Protein AF-A0A1G3VF64-F1 (afdb_monomer_lite)

pLDDT: mean 89.57, std 11.22, range [49.62, 98.62]

Structure (mmCIF, N/CA/C/O backbone):
data_AF-A0A1G3VF64-F1
#
_entry.id   AF-A0A1G3VF64-F1
#
loop_
_atom_site.group_PDB
_atom_site.id
_atom_site.type_symbol
_atom_site.label_atom_id
_atom_site.label_alt_id
_atom_site.label_comp_id
_atom_site.label_asym_id
_atom_site.label_entity_id
_atom_site.label_seq_id
_atom_site.pdbx_PDB_ins_code
_atom_site.Cartn_x
_atom_site.Cartn_y
_atom_site.Cartn_z
_atom_site.occupancy
_atom_site.B_iso_or_equiv
_atom_site.auth_seq_id
_atom_site.auth_comp_id
_atom_site.auth_asym_id
_atom_site.auth_atom_id
_atom_site.pdbx_PDB_model_num
ATOM 1 N N . MET A 1 1 ? 4.214 20.747 4.372 1.00 62.22 1 MET A N 1
ATOM 2 C CA . MET A 1 1 ? 4.678 20.733 5.780 1.00 62.22 1 MET A CA 1
ATOM 3 C C . MET A 1 1 ? 4.293 19.370 6.300 1.00 62.22 1 MET A C 1
ATOM 5 O O . MET A 1 1 ? 3.102 19.077 6.342 1.00 62.22 1 MET A O 1
ATOM 9 N N . THR A 1 2 ? 5.282 18.532 6.587 1.00 78.19 2 THR A N 1
ATOM 10 C CA . THR A 1 2 ? 5.054 17.118 6.879 1.00 78.19 2 THR A CA 1
ATOM 11 C C . THR A 1 2 ? 4.301 16.982 8.198 1.00 78.19 2 THR A C 1
ATOM 13 O O . THR A 1 2 ? 4.750 17.487 9.224 1.00 78.19 2 THR A O 1
ATOM 16 N N . GLN A 1 3 ? 3.136 16.342 8.153 1.00 91.38 3 GLN A N 1
ATOM 17 C CA . GLN A 1 3 ? 2.267 16.112 9.302 1.00 91.38 3 GLN A CA 1
ATOM 18 C C . GLN A 1 3 ? 2.137 14.610 9.537 1.00 91.38 3 GLN A C 1
ATOM 20 O O . GLN A 1 3 ? 1.952 13.858 8.581 1.00 91.38 3 GLN A O 1
ATOM 25 N N . GLU A 1 4 ? 2.200 14.197 10.800 1.00 94.25 4 GLU A N 1
ATOM 26 C CA . GLU A 1 4 ? 1.951 12.827 11.246 1.00 94.25 4 GLU A CA 1
ATOM 27 C C . GLU A 1 4 ? 0.592 12.754 11.945 1.00 94.25 4 GLU A C 1
ATOM 29 O O . GLU A 1 4 ? 0.284 13.598 12.793 1.00 94.25 4 GLU A O 1
ATOM 34 N N . VAL A 1 5 ? -0.231 11.768 11.584 1.00 96.75 5 VAL A N 1
ATOM 35 C CA . VAL A 1 5 ? -1.543 11.527 12.200 1.00 96.75 5 VAL A CA 1
ATOM 36 C C . VAL A 1 5 ? -1.723 10.048 12.562 1.00 96.75 5 VAL A C 1
ATOM 38 O O . VAL A 1 5 ? -1.203 9.183 11.853 1.00 96.75 5 VAL A O 1
ATOM 41 N N . PRO A 1 6 ? -2.456 9.731 13.645 1.00 96.88 6 PRO A N 1
ATOM 42 C CA . PRO A 1 6 ? -2.715 8.355 14.056 1.00 96.88 6 PRO A CA 1
ATOM 43 C C . PRO A 1 6 ? -3.986 7.800 13.395 1.00 96.88 6 PRO A C 1
ATOM 45 O O . PRO A 1 6 ? -5.074 7.929 13.945 1.00 96.88 6 PRO A O 1
ATOM 48 N N . LEU A 1 7 ? -3.869 7.149 12.235 1.00 97.88 7 LEU A N 1
ATOM 49 C CA . LEU A 1 7 ? -5.005 6.491 11.581 1.00 97.88 7 LEU A CA 1
ATOM 50 C C . LEU A 1 7 ? -5.291 5.127 12.227 1.00 97.88 7 LEU A C 1
ATOM 52 O O . LEU A 1 7 ? -4.519 4.184 12.059 1.00 97.88 7 LEU A O 1
ATOM 56 N N . THR A 1 8 ? -6.417 4.992 12.921 1.00 97.56 8 THR A N 1
ATOM 57 C CA . THR A 1 8 ? -6.876 3.716 13.488 1.00 97.56 8 THR A CA 1
ATOM 58 C C . THR A 1 8 ? -7.695 2.929 12.471 1.00 97.56 8 THR A C 1
ATOM 60 O O . THR A 1 8 ? -8.706 3.414 11.969 1.00 97.56 8 THR A O 1
ATOM 63 N N . LEU A 1 9 ? -7.263 1.706 12.171 1.00 96.19 9 LEU A N 1
ATOM 64 C CA . LEU A 1 9 ? -7.955 0.757 11.307 1.00 96.19 9 LEU A CA 1
ATOM 65 C C . LEU A 1 9 ? -8.850 -0.148 12.156 1.00 96.19 9 LEU A C 1
ATOM 67 O O . LEU A 1 9 ? -8.368 -0.924 12.987 1.00 96.19 9 LEU A O 1
ATOM 71 N N . GLU A 1 10 ? -10.152 -0.065 11.921 1.00 95.06 10 GLU A N 1
ATOM 72 C CA . GLU A 1 10 ? -11.163 -0.941 12.500 1.00 95.06 10 GLU A CA 1
ATOM 73 C C . GLU A 1 10 ? -11.706 -1.866 11.414 1.00 95.06 10 GLU A C 1
ATOM 75 O O . GLU A 1 10 ? -12.202 -1.401 10.392 1.00 95.06 10 GLU A O 1
ATOM 80 N N . VAL A 1 11 ? -11.634 -3.175 11.644 1.00 93.56 11 VAL A N 1
ATOM 81 C CA . VAL A 1 11 ? -12.124 -4.197 10.715 1.00 93.56 11 VAL A CA 1
ATOM 82 C C . VAL A 1 11 ? -13.296 -4.919 11.366 1.00 93.56 11 VAL A C 1
ATOM 84 O O . VAL A 1 11 ? -13.147 -5.481 12.452 1.00 93.56 11 VAL A O 1
ATOM 87 N N . ASN A 1 12 ? -14.470 -4.888 10.731 1.00 93.06 12 ASN A N 1
ATOM 88 C CA . ASN A 1 12 ? -15.705 -5.506 11.232 1.00 93.06 12 ASN A CA 1
ATOM 89 C C . ASN A 1 12 ? -16.003 -5.164 12.711 1.00 93.06 12 ASN A C 1
ATOM 91 O O . ASN A 1 12 ? -16.358 -6.031 13.511 1.00 93.06 12 ASN A O 1
ATOM 95 N N . GLY A 1 13 ? -15.824 -3.889 13.082 1.00 91.25 13 GLY A N 1
ATOM 96 C CA . GLY A 1 13 ? -16.090 -3.374 14.431 1.00 91.25 13 GLY A CA 1
ATOM 97 C C . GLY A 1 13 ? -15.012 -3.682 15.478 1.00 91.25 13 GLY A C 1
ATOM 98 O O . GLY A 1 13 ? -15.239 -3.449 16.663 1.00 91.25 13 GLY A O 1
ATOM 99 N N . LYS A 1 14 ? -13.853 -4.221 15.076 1.00 89.88 14 LYS A N 1
ATOM 100 C CA . LYS A 1 14 ? -12.710 -4.475 15.965 1.00 89.88 14 LYS A CA 1
ATOM 101 C C . LYS A 1 14 ? -11.500 -3.653 15.542 1.00 89.88 14 LYS A C 1
ATOM 103 O O . LYS A 1 14 ? -11.054 -3.742 14.399 1.00 89.88 14 LYS A O 1
ATOM 108 N N . GLU A 1 15 ? -10.936 -2.886 16.471 1.00 91.12 15 GLU A N 1
ATOM 109 C CA . GLU A 1 15 ? -9.677 -2.179 16.236 1.00 91.12 15 GLU A CA 1
ATOM 110 C C . GLU A 1 15 ? -8.539 -3.174 16.008 1.00 91.12 15 GLU A C 1
ATOM 112 O O . GLU A 1 15 ? -8.245 -4.027 16.848 1.00 91.12 15 GLU A O 1
ATOM 117 N N . MET A 1 16 ? -7.883 -3.048 14.860 1.00 87.56 16 MET A N 1
ATOM 118 C CA . MET A 1 16 ? -6.778 -3.913 14.474 1.00 87.56 16 MET A CA 1
ATOM 119 C C . MET A 1 16 ? -5.436 -3.241 14.783 1.00 87.56 16 MET A C 1
ATOM 121 O O . MET A 1 16 ? -4.602 -3.769 15.533 1.00 87.56 16 MET A O 1
ATOM 125 N N . ALA A 1 17 ? -5.233 -2.045 14.233 1.00 90.88 17 ALA A N 1
ATOM 126 C CA . ALA A 1 17 ? -3.977 -1.314 14.311 1.00 90.88 17 ALA A CA 1
ATOM 127 C C . ALA A 1 17 ? -4.209 0.198 14.255 1.00 90.88 17 ALA A C 1
ATOM 129 O O . ALA A 1 17 ? -5.178 0.657 13.662 1.00 90.88 17 ALA A O 1
ATOM 130 N N . THR A 1 18 ? -3.272 0.962 14.813 1.00 94.12 18 THR A N 1
ATOM 131 C CA . THR A 1 18 ? -3.175 2.409 14.601 1.00 94.12 18 THR A CA 1
ATOM 132 C C . THR A 1 18 ? -1.856 2.694 13.904 1.00 94.12 18 THR A C 1
ATOM 134 O O . THR A 1 18 ? -0.794 2.336 14.417 1.00 94.12 18 THR A O 1
ATOM 137 N N . LEU A 1 19 ? -1.930 3.307 12.726 1.00 94.88 19 LEU A N 1
ATOM 138 C CA . LEU A 1 19 ? -0.790 3.657 11.890 1.00 94.88 19 LEU A CA 1
ATOM 139 C C . LEU A 1 19 ? -0.478 5.141 12.061 1.00 94.88 19 LEU A C 1
ATOM 141 O O . LEU A 1 19 ? -1.321 5.991 11.777 1.00 94.88 19 LEU A O 1
ATOM 145 N N . LEU A 1 20 ? 0.743 5.458 12.491 1.00 95.75 20 LEU A N 1
ATOM 146 C CA . LEU A 1 20 ? 1.267 6.814 12.360 1.00 95.75 20 LEU A CA 1
ATOM 147 C C . LEU A 1 20 ? 1.655 7.022 10.898 1.00 95.75 20 LEU A C 1
ATOM 149 O O . LEU A 1 20 ? 2.508 6.298 10.384 1.00 95.75 20 LEU A O 1
ATOM 153 N N . CYS A 1 21 ? 0.966 7.931 10.215 1.00 96.56 21 CYS A N 1
ATOM 154 C CA . CYS A 1 21 ? 1.079 8.104 8.769 1.00 96.56 21 CYS A CA 1
ATOM 155 C C . CYS A 1 21 ? 0.908 9.564 8.347 1.00 96.56 21 CYS A C 1
ATOM 157 O O . CYS A 1 21 ? 0.446 10.412 9.115 1.00 96.56 21 CYS A O 1
ATOM 159 N N . SER A 1 22 ? 1.276 9.860 7.103 1.00 96.56 22 SER A N 1
ATOM 160 C CA . SER A 1 22 ? 0.952 11.141 6.479 1.00 96.56 22 SER A CA 1
ATOM 161 C C . SER A 1 22 ? -0.545 11.203 6.148 1.00 96.56 22 SER A C 1
ATOM 163 O O . SER A 1 22 ? -1.107 10.184 5.738 1.00 96.56 22 SER A O 1
ATOM 165 N N . PRO A 1 23 ? -1.207 12.374 6.256 1.00 95.69 23 PRO A N 1
ATOM 166 C CA . PRO A 1 23 ? -2.659 12.499 6.118 1.00 95.69 23 PRO A CA 1
ATOM 167 C C . PRO A 1 23 ? -3.160 12.465 4.659 1.00 95.69 23 PRO A C 1
ATOM 169 O O . PRO A 1 23 ? -3.980 13.282 4.233 1.00 95.69 23 PRO A O 1
ATOM 172 N N . THR A 1 24 ? -2.652 11.519 3.871 1.00 94.81 24 THR A N 1
ATOM 173 C CA . THR A 1 24 ? -2.905 11.348 2.437 1.00 94.81 24 THR A CA 1
ATOM 174 C C . THR A 1 24 ? -3.188 9.885 2.114 1.00 94.81 24 THR A C 1
ATOM 176 O O . THR A 1 24 ? -2.704 8.983 2.793 1.00 94.81 24 THR A O 1
ATOM 179 N N . ASP A 1 25 ? -3.978 9.644 1.063 1.00 96.44 25 ASP A N 1
ATOM 180 C CA . ASP A 1 25 ? -4.215 8.307 0.497 1.00 96.44 25 ASP A CA 1
ATOM 181 C C . ASP A 1 25 ? -4.674 7.230 1.504 1.00 96.44 25 ASP A C 1
ATOM 183 O O . ASP A 1 25 ? -4.390 6.048 1.328 1.00 96.44 25 ASP A O 1
ATOM 187 N N . PHE A 1 26 ? -5.430 7.606 2.545 1.00 97.94 26 PHE A N 1
ATOM 188 C CA . PHE A 1 26 ? -5.858 6.685 3.610 1.00 97.94 26 PHE A CA 1
ATOM 189 C C . PHE A 1 26 ? -6.565 5.427 3.116 1.00 97.94 26 PHE A C 1
ATOM 191 O O . PHE A 1 26 ? -6.373 4.357 3.682 1.00 97.94 26 PHE A O 1
ATOM 198 N N . LYS A 1 27 ? -7.366 5.543 2.052 1.00 97.75 27 LYS A N 1
ATOM 199 C CA . LYS A 1 27 ? -8.021 4.386 1.436 1.00 97.75 27 LYS A CA 1
ATOM 200 C C . LYS A 1 27 ? -6.987 3.368 0.950 1.00 97.75 27 LYS A C 1
ATOM 202 O O . LYS A 1 27 ? -7.117 2.186 1.245 1.00 97.75 27 LYS A O 1
ATOM 207 N N . ASN A 1 28 ? -5.964 3.835 0.239 1.00 98.12 28 ASN A N 1
ATOM 208 C CA . ASN A 1 28 ? -4.917 2.971 -0.290 1.00 98.12 28 ASN A CA 1
ATOM 209 C C . ASN A 1 28 ? -4.040 2.429 0.841 1.00 98.12 28 ASN A C 1
ATOM 211 O O . ASN A 1 28 ? -3.716 1.251 0.823 1.00 98.12 28 ASN A O 1
ATOM 215 N N . LEU A 1 29 ? -3.729 3.244 1.855 1.00 98.38 29 LEU A N 1
ATOM 216 C CA . LEU A 1 29 ? -3.013 2.781 3.045 1.00 98.38 29 LEU A CA 1
ATOM 217 C C . LEU A 1 29 ? -3.771 1.653 3.760 1.00 98.38 29 LEU A C 1
ATOM 219 O O . LEU A 1 29 ? -3.188 0.620 4.052 1.00 98.38 29 LEU A O 1
ATOM 223 N N . ALA A 1 30 ? -5.071 1.827 4.011 1.00 97.31 30 ALA A N 1
ATOM 224 C CA . ALA A 1 30 ? -5.895 0.830 4.688 1.00 97.31 30 ALA A CA 1
ATOM 225 C C . ALA A 1 30 ? -6.002 -0.476 3.884 1.00 97.31 30 ALA A C 1
ATOM 227 O O . ALA A 1 30 ? -5.772 -1.552 4.428 1.00 97.31 30 ALA A O 1
ATOM 228 N N . ILE A 1 31 ? -6.309 -0.386 2.586 1.00 96.94 31 ILE A N 1
ATOM 229 C CA . ILE A 1 31 ? -6.407 -1.554 1.696 1.00 96.94 31 ILE A CA 1
ATOM 230 C C . ILE A 1 31 ? -5.052 -2.264 1.579 1.00 96.94 31 ILE A C 1
ATOM 232 O O . ILE A 1 31 ? -4.983 -3.485 1.701 1.00 96.94 31 ILE A O 1
ATOM 236 N N . GLY A 1 32 ? -3.979 -1.498 1.379 1.00 96.75 32 GLY A N 1
ATOM 237 C CA . GLY A 1 32 ? -2.620 -2.011 1.283 1.00 96.75 32 GLY A CA 1
ATOM 238 C C . GLY A 1 32 ? -2.180 -2.714 2.553 1.00 96.75 32 GLY A C 1
ATOM 239 O O . GLY A 1 32 ? -1.747 -3.854 2.473 1.00 96.75 32 GLY A O 1
ATOM 240 N N . PHE A 1 33 ? -2.390 -2.092 3.714 1.00 95.19 33 PHE A N 1
ATOM 241 C CA . PHE A 1 33 ? -2.068 -2.684 5.008 1.00 95.19 33 PHE A CA 1
ATOM 242 C C . PHE A 1 33 ? -2.791 -4.018 5.218 1.00 95.19 33 PHE A C 1
ATOM 244 O O . PHE A 1 33 ? -2.158 -5.004 5.582 1.00 95.19 33 PHE A O 1
ATOM 251 N N . LEU A 1 34 ? -4.105 -4.088 4.954 1.00 92.62 34 LEU A N 1
ATOM 252 C CA . LEU A 1 34 ? -4.851 -5.347 5.078 1.00 92.62 34 LEU A CA 1
ATOM 253 C C . LEU A 1 34 ? -4.318 -6.430 4.133 1.00 92.62 34 LEU A C 1
ATOM 255 O O . LEU A 1 34 ? -4.295 -7.602 4.505 1.00 92.62 34 LEU A O 1
ATOM 259 N N . TYR A 1 35 ? -3.884 -6.052 2.932 1.00 92.12 35 TYR A N 1
ATOM 260 C CA . TYR A 1 35 ? -3.314 -6.986 1.968 1.00 92.12 35 TYR A CA 1
ATOM 261 C C . TYR A 1 35 ? -1.920 -7.473 2.387 1.00 92.12 35 TYR A C 1
ATOM 263 O O . TYR A 1 35 ? -1.658 -8.673 2.414 1.00 92.12 35 TYR A O 1
ATOM 271 N N . THR A 1 36 ? -1.018 -6.564 2.763 1.00 89.81 36 THR A N 1
ATOM 272 C CA . THR A 1 36 ? 0.382 -6.894 3.076 1.00 89.81 36 THR A CA 1
ATOM 273 C C . THR A 1 36 ? 0.538 -7.682 4.369 1.00 89.81 36 THR A C 1
ATOM 275 O O . THR A 1 36 ? 1.466 -8.484 4.479 1.00 89.81 36 THR A O 1
ATOM 278 N N . VAL A 1 37 ? -0.383 -7.519 5.323 1.00 86.31 37 VAL A N 1
ATOM 279 C CA . VAL A 1 37 ? -0.437 -8.338 6.547 1.00 86.31 37 VAL A CA 1
ATOM 280 C C . VAL A 1 37 ? -1.294 -9.604 6.394 1.00 86.31 37 VAL A C 1
ATOM 282 O O . VAL A 1 37 ? -1.456 -10.349 7.360 1.00 86.31 37 VAL A O 1
ATOM 285 N N . GLY A 1 38 ? -1.845 -9.857 5.201 1.00 84.62 38 GLY A N 1
ATOM 286 C CA . GLY A 1 38 ? -2.563 -11.090 4.869 1.00 84.62 38 GLY A CA 1
ATOM 287 C C . GLY A 1 38 ? -3.987 -11.197 5.424 1.00 84.62 38 GLY A C 1
ATOM 288 O O . GLY A 1 38 ? -4.522 -12.301 5.501 1.00 84.62 38 GLY A O 1
ATOM 289 N N . VAL A 1 39 ? -4.618 -10.084 5.816 1.00 87.94 39 VAL A N 1
ATOM 290 C CA . VAL A 1 39 ? -6.050 -10.064 6.186 1.00 87.94 39 VAL A CA 1
ATOM 291 C C . VAL A 1 39 ? -6.923 -10.282 4.962 1.00 87.94 39 VAL A C 1
ATOM 293 O O . VAL A 1 39 ? -7.938 -10.958 5.058 1.00 87.94 39 VAL A O 1
ATOM 296 N N . ILE A 1 40 ? -6.534 -9.721 3.819 1.00 90.12 40 ILE A N 1
ATOM 297 C CA . ILE A 1 40 ? -7.201 -9.945 2.538 1.00 90.12 40 ILE A CA 1
ATOM 298 C C . ILE A 1 40 ? -6.174 -10.394 1.502 1.00 90.12 40 ILE A C 1
ATOM 300 O O . ILE A 1 40 ? -5.034 -9.942 1.509 1.00 90.12 40 ILE A O 1
ATOM 304 N N . THR A 1 41 ? -6.589 -11.252 0.578 1.00 87.50 41 THR A N 1
ATOM 305 C CA . THR A 1 41 ? -5.804 -11.626 -0.612 1.00 87.50 41 THR A CA 1
ATOM 306 C C . THR A 1 41 ? -6.417 -11.085 -1.901 1.00 87.50 41 THR A C 1
ATOM 308 O O . THR A 1 41 ? -5.769 -11.080 -2.941 1.00 87.50 41 THR A O 1
ATOM 311 N N . ASP A 1 42 ? -7.657 -10.601 -1.829 1.00 88.62 42 ASP A N 1
ATOM 312 C CA . ASP A 1 42 ? -8.392 -9.989 -2.928 1.00 88.62 42 ASP A CA 1
ATOM 313 C C . ASP A 1 42 ? -9.031 -8.686 -2.414 1.00 88.62 42 ASP A C 1
ATOM 315 O O . ASP A 1 42 ? -9.759 -8.725 -1.413 1.00 88.62 42 ASP A O 1
ATOM 319 N N . PRO A 1 43 ? -8.793 -7.525 -3.053 1.00 88.88 43 PRO A N 1
ATOM 320 C CA . PRO A 1 43 ? -9.459 -6.274 -2.690 1.00 88.88 43 PRO A CA 1
ATOM 321 C C . PRO A 1 43 ? -10.993 -6.356 -2.751 1.00 88.88 43 PRO A C 1
ATOM 323 O O . PRO A 1 43 ? -11.657 -5.616 -2.026 1.00 88.88 43 PRO A O 1
ATOM 326 N N . ALA A 1 44 ? -11.576 -7.272 -3.533 1.00 91.44 44 ALA A N 1
ATOM 327 C CA . ALA A 1 44 ? -13.022 -7.510 -3.568 1.00 91.44 44 ALA A CA 1
ATOM 328 C C . ALA A 1 44 ? -13.580 -8.138 -2.274 1.00 91.44 44 ALA A C 1
ATOM 330 O O . ALA A 1 44 ? -14.798 -8.289 -2.133 1.00 91.44 44 ALA A O 1
ATOM 331 N N . ALA A 1 45 ? -12.722 -8.519 -1.322 1.00 93.06 45 ALA A N 1
ATOM 332 C CA . ALA A 1 45 ? -13.138 -8.893 0.026 1.00 93.06 45 ALA A CA 1
ATOM 333 C C . ALA A 1 45 ? -13.578 -7.688 0.876 1.00 93.06 45 ALA A C 1
ATOM 335 O O . ALA A 1 45 ? -14.257 -7.890 1.880 1.00 93.06 45 ALA A O 1
ATOM 336 N N . VAL A 1 46 ? -13.204 -6.459 0.497 1.00 95.50 46 VAL A N 1
ATOM 337 C CA . VAL A 1 46 ? -13.603 -5.227 1.191 1.00 95.50 46 VAL A CA 1
ATOM 338 C C . VAL A 1 46 ? -14.963 -4.764 0.667 1.00 95.50 46 VAL A C 1
ATOM 340 O O . VAL A 1 46 ? -15.083 -4.296 -0.462 1.00 95.50 46 VAL A O 1
ATOM 343 N N . GLU A 1 47 ? -15.994 -4.870 1.499 1.00 95.81 47 GLU A N 1
ATOM 344 C CA . GLU A 1 47 ? -17.373 -4.493 1.161 1.00 95.81 47 GLU A CA 1
ATOM 345 C C . GLU A 1 47 ? -17.650 -3.012 1.431 1.00 95.81 47 GLU A C 1
ATOM 347 O O . GLU A 1 47 ? -18.452 -2.378 0.745 1.00 95.81 47 GLU A O 1
ATOM 352 N N . SER A 1 48 ? -16.983 -2.440 2.435 1.00 97.06 48 SER A N 1
ATOM 353 C CA . SER A 1 48 ? -17.111 -1.024 2.773 1.00 97.06 48 SER A CA 1
ATOM 354 C C . SER A 1 48 ? -15.829 -0.478 3.387 1.00 97.06 48 SER A C 1
ATOM 356 O O . SER A 1 48 ? -15.091 -1.184 4.069 1.00 97.06 48 SER A O 1
ATOM 358 N N . LEU A 1 49 ? -15.564 0.803 3.140 1.00 97.44 49 LEU A N 1
ATOM 359 C CA . LEU A 1 49 ? -14.458 1.533 3.744 1.00 97.44 49 LEU A CA 1
ATOM 360 C C . LEU A 1 49 ? -14.885 2.985 3.935 1.00 97.44 49 LEU A C 1
ATOM 362 O O . LEU A 1 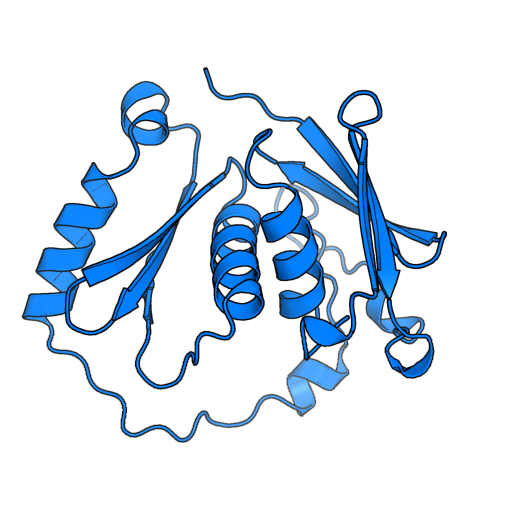49 ? -15.130 3.701 2.962 1.00 97.44 49 LEU A O 1
ATOM 366 N N . VAL A 1 50 ? -14.968 3.410 5.191 1.00 98.19 50 VAL A N 1
ATOM 367 C CA . VAL A 1 50 ? -15.347 4.771 5.582 1.00 98.19 50 VAL A CA 1
ATOM 368 C C . VAL A 1 50 ? -14.190 5.400 6.342 1.00 98.19 50 VAL A C 1
ATOM 370 O O . VAL A 1 50 ? -13.716 4.836 7.326 1.00 98.19 50 VAL A O 1
ATOM 373 N N . ILE A 1 51 ? -13.734 6.565 5.880 1.00 98.19 51 ILE A N 1
ATOM 374 C CA . ILE A 1 51 ? -12.678 7.337 6.537 1.00 98.19 51 ILE A CA 1
ATOM 375 C C . ILE A 1 51 ? -13.302 8.514 7.279 1.00 98.19 51 ILE A C 1
ATOM 377 O O . ILE A 1 51 ? -13.855 9.419 6.654 1.00 98.19 51 ILE A O 1
ATOM 381 N N . ASP A 1 52 ? -13.138 8.523 8.594 1.00 97.50 52 ASP A N 1
ATOM 382 C CA . ASP A 1 52 ? -13.405 9.662 9.458 1.00 97.50 52 ASP A CA 1
ATOM 383 C C . ASP A 1 52 ? -12.087 10.406 9.716 1.00 97.50 52 ASP A C 1
ATOM 385 O O . ASP A 1 52 ? -11.167 9.882 10.349 1.00 97.50 52 ASP A O 1
ATOM 389 N N . LYS A 1 53 ? -11.968 11.622 9.175 1.00 95.62 53 LYS A N 1
ATOM 390 C CA . LYS A 1 53 ? -10.763 12.456 9.316 1.00 95.62 53 LYS A CA 1
ATOM 391 C C . LYS A 1 53 ? -10.746 13.279 10.604 1.00 95.62 53 LYS A C 1
ATOM 393 O O . LYS A 1 53 ? -9.698 13.818 10.938 1.00 95.62 53 LYS A O 1
ATOM 398 N N . GLU A 1 54 ? -11.869 13.390 11.308 1.00 95.81 54 GLU A N 1
ATOM 399 C CA . GLU A 1 54 ? -11.926 14.070 12.605 1.00 95.81 54 GLU A CA 1
ATOM 400 C C . GLU A 1 54 ? -11.439 13.128 13.708 1.00 95.81 54 GLU A C 1
ATOM 402 O O . GLU A 1 54 ? -10.650 13.522 14.567 1.00 95.81 54 GLU A O 1
ATOM 407 N N . LEU A 1 55 ? -11.847 11.859 13.631 1.00 96.25 55 LEU A N 1
ATOM 408 C CA . LEU A 1 55 ? -11.435 10.805 14.558 1.00 96.25 55 LEU A CA 1
ATOM 409 C C . LEU A 1 55 ? -10.168 10.056 14.125 1.00 96.25 55 LEU A C 1
ATOM 411 O O . LEU A 1 55 ? -9.690 9.202 14.867 1.00 96.25 55 LEU A O 1
ATOM 415 N N . TRP A 1 56 ? -9.643 10.343 12.929 1.00 97.56 56 TRP A N 1
ATOM 416 C CA . TRP A 1 56 ? -8.568 9.580 12.284 1.00 97.56 56 TRP A CA 1
ATOM 417 C C . TRP A 1 56 ?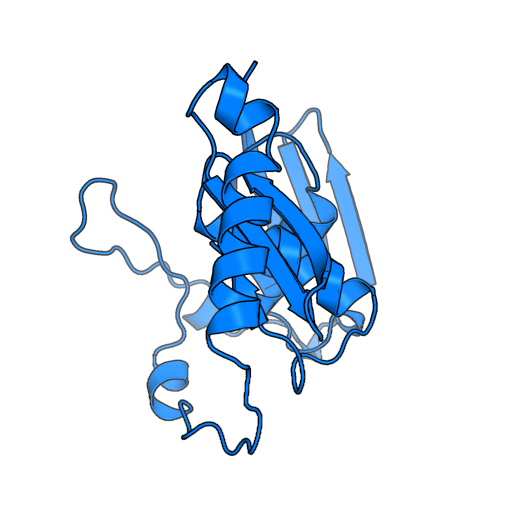 -8.839 8.073 12.318 1.00 97.56 56 TRP A C 1
ATOM 419 O O . TRP A 1 56 ? -8.025 7.276 12.784 1.00 97.56 56 TRP A O 1
ATOM 429 N N . LYS A 1 57 ? -10.008 7.670 11.821 1.00 98.12 57 LYS A N 1
ATOM 430 C CA . LYS A 1 57 ? -10.470 6.281 11.851 1.00 98.12 57 LYS A CA 1
ATOM 431 C C . LYS A 1 57 ? -10.861 5.800 10.459 1.00 98.12 57 LYS A C 1
ATOM 433 O O . LYS A 1 57 ? -11.620 6.461 9.757 1.00 98.12 57 LYS A O 1
ATOM 438 N N . ALA A 1 58 ? -10.380 4.624 10.075 1.00 98.25 58 ALA A N 1
ATOM 439 C CA . ALA A 1 58 ? -10.850 3.884 8.913 1.00 98.25 58 ALA A CA 1
ATOM 440 C C . ALA A 1 58 ? -11.694 2.700 9.392 1.00 98.25 58 ALA A C 1
ATOM 442 O O . ALA A 1 58 ? -11.162 1.766 9.988 1.00 98.25 58 ALA A O 1
ATOM 443 N N . SER A 1 59 ? -12.999 2.745 9.135 1.00 98.19 59 SER A N 1
ATOM 444 C CA . SER A 1 59 ? -13.919 1.646 9.443 1.00 98.19 59 SER A CA 1
ATOM 445 C C . SER A 1 59 ? -14.108 0.799 8.190 1.00 98.19 59 SER A C 1
ATOM 447 O O . SER A 1 59 ? -14.550 1.312 7.159 1.00 98.19 59 SER A O 1
ATOM 449 N N . ILE A 1 60 ? -13.721 -0.470 8.265 1.00 97.31 60 ILE A N 1
ATOM 450 C CA . ILE A 1 60 ? -13.577 -1.366 7.120 1.00 97.31 60 ILE A CA 1
ATOM 451 C C . ILE A 1 60 ? -14.474 -2.583 7.336 1.00 97.31 60 ILE A C 1
ATOM 453 O O . ILE A 1 60 ? -14.302 -3.337 8.296 1.00 97.31 60 ILE A O 1
ATOM 457 N N . GLY A 1 61 ? -15.435 -2.771 6.437 1.00 96.12 61 GLY A N 1
ATOM 458 C CA . GLY A 1 61 ? -16.234 -3.986 6.355 1.00 96.12 61 GLY A CA 1
ATOM 459 C C . GLY A 1 61 ? -15.584 -4.970 5.392 1.00 96.12 61 GLY A C 1
ATOM 460 O O . GLY A 1 61 ? -15.388 -4.625 4.225 1.00 96.12 61 GLY A O 1
ATOM 461 N N . ILE A 1 62 ? -15.258 -6.172 5.862 1.00 94.69 62 ILE A N 1
ATOM 462 C CA . ILE A 1 62 ? -14.781 -7.276 5.019 1.00 94.69 62 ILE A CA 1
ATOM 463 C C . ILE A 1 62 ? -15.732 -8.466 5.099 1.00 94.69 62 ILE A C 1
ATOM 465 O O . ILE A 1 62 ? -16.375 -8.684 6.132 1.00 94.69 62 ILE A O 1
ATOM 469 N N . LYS A 1 63 ? -15.759 -9.272 4.037 1.00 92.81 63 LYS A N 1
ATOM 470 C CA . LYS A 1 63 ? -16.560 -10.498 3.983 1.00 92.81 63 LYS A CA 1
ATOM 471 C C . LYS A 1 63 ? -16.257 -11.426 5.176 1.00 92.81 63 LYS A C 1
ATOM 473 O O . LYS A 1 63 ? -15.080 -11.612 5.504 1.00 92.81 63 LYS A O 1
ATOM 478 N N . PRO A 1 64 ? -17.271 -12.027 5.829 1.00 81.94 64 PRO A N 1
ATOM 479 C CA . PRO A 1 64 ? -17.078 -12.880 7.004 1.00 81.94 64 PRO A CA 1
ATOM 480 C C . PRO A 1 64 ? -16.130 -14.062 6.780 1.00 81.94 64 PRO A C 1
ATOM 482 O O . PRO A 1 64 ? -15.371 -14.414 7.679 1.00 81.94 64 PRO A O 1
ATOM 485 N N . GLU A 1 65 ? -16.140 -14.657 5.589 1.00 82.69 65 GLU A N 1
ATOM 486 C CA . GLU A 1 65 ? -15.253 -15.756 5.192 1.00 82.69 65 GLU A CA 1
ATOM 487 C C . GLU A 1 65 ? -13.772 -15.357 5.118 1.00 82.69 65 GLU A C 1
ATOM 489 O O . GLU A 1 65 ? -12.900 -16.217 5.213 1.00 82.69 65 GLU A O 1
ATOM 494 N N . THR A 1 66 ? -13.489 -14.059 5.000 1.00 80.00 66 THR A N 1
ATOM 495 C CA . THR A 1 66 ? -12.137 -13.490 4.974 1.00 80.00 66 THR A CA 1
ATOM 496 C C . THR A 1 66 ? -11.689 -13.031 6.368 1.00 80.00 66 THR A C 1
ATOM 498 O O . THR A 1 66 ? -10.586 -12.516 6.529 1.00 80.00 66 THR A O 1
ATOM 501 N N . MET A 1 67 ? -12.525 -13.188 7.404 1.00 74.06 67 MET A N 1
ATOM 502 C CA . MET A 1 67 ? -12.167 -12.758 8.756 1.00 74.06 67 MET A CA 1
ATOM 503 C C . MET A 1 67 ? -10.918 -13.496 9.255 1.00 74.06 67 MET A C 1
ATOM 505 O O . MET A 1 67 ?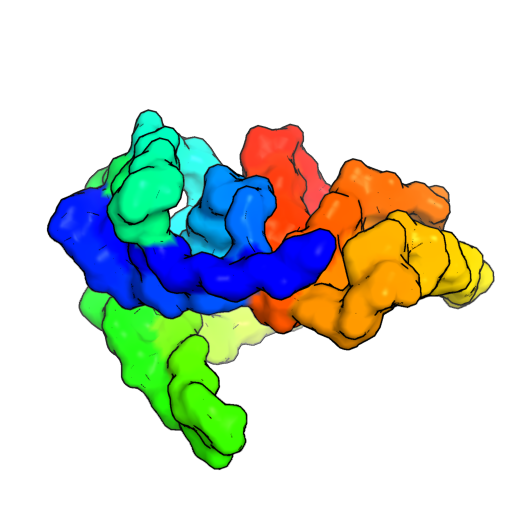 -10.910 -14.729 9.310 1.00 74.06 67 MET A O 1
ATOM 509 N N . PRO A 1 68 ? -9.874 -12.767 9.682 1.00 69.31 68 PRO A N 1
ATOM 510 C CA . PRO A 1 68 ? -8.658 -13.398 10.162 1.00 69.31 68 PRO A CA 1
ATOM 511 C C . PRO A 1 68 ? -8.888 -14.175 11.459 1.00 69.31 68 PRO A C 1
ATOM 513 O O . PRO A 1 68 ? -9.656 -13.758 12.330 1.00 69.31 68 PRO A O 1
ATOM 516 N N . GLY A 1 69 ? -8.146 -15.269 11.637 1.00 69.38 69 GLY A N 1
ATOM 517 C CA . GLY A 1 69 ? -8.036 -15.932 12.937 1.00 69.38 69 GLY A CA 1
ATOM 518 C C . GLY A 1 69 ? -7.293 -15.070 13.970 1.00 69.38 69 GLY A C 1
ATOM 519 O O . GLY A 1 69 ? -6.606 -14.109 13.623 1.00 69.38 69 GLY A O 1
ATOM 520 N N . GLU A 1 70 ? -7.365 -15.448 15.252 1.00 65.94 70 GLU A N 1
ATOM 521 C CA . GLU A 1 70 ? -6.745 -14.700 16.366 1.00 65.94 70 GLU A CA 1
ATOM 522 C C . GLU A 1 70 ? -5.247 -14.405 16.169 1.00 65.94 70 GLU A C 1
ATOM 524 O O . GLU A 1 70 ? -4.747 -13.378 16.626 1.00 65.94 70 GLU A O 1
ATOM 529 N N . PHE A 1 71 ? -4.527 -15.272 15.451 1.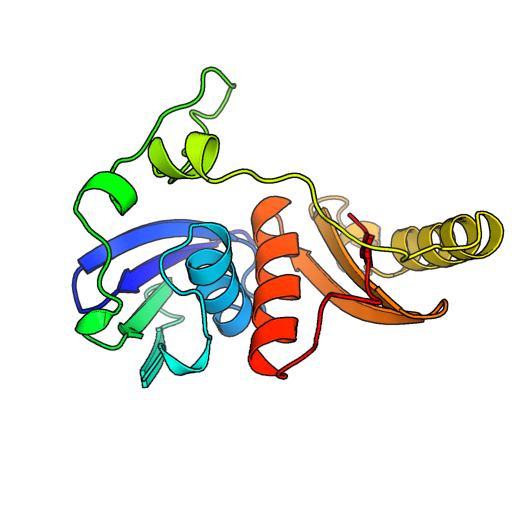00 61.78 71 PHE A N 1
ATOM 530 C CA . PHE A 1 71 ? -3.096 -15.112 15.188 1.00 61.78 71 PHE A CA 1
ATOM 531 C C . PHE A 1 71 ? -2.752 -13.861 14.376 1.00 61.78 71 PHE A C 1
ATOM 533 O O . PHE A 1 71 ? -1.702 -13.272 14.620 1.00 61.78 71 PHE A O 1
ATOM 540 N N . VAL A 1 72 ? -3.625 -13.417 13.466 1.00 67.31 72 VAL A N 1
ATOM 541 C CA . VAL A 1 72 ? -3.391 -12.202 12.663 1.00 67.31 72 VAL A CA 1
ATOM 542 C C . VAL A 1 72 ? -3.504 -10.940 13.520 1.00 67.31 72 VAL A C 1
ATOM 544 O O . VAL A 1 72 ? -2.840 -9.947 13.251 1.00 67.31 72 VAL A O 1
ATOM 547 N N . PHE A 1 73 ? -4.263 -10.992 14.617 1.00 68.75 73 PHE A N 1
ATOM 548 C CA . PHE A 1 73 ? -4.376 -9.894 15.581 1.00 68.75 73 PHE A CA 1
ATOM 549 C C . PHE A 1 73 ? -3.290 -9.930 16.668 1.00 68.75 73 PHE A C 1
ATOM 551 O O . PHE A 1 73 ? -3.208 -9.024 17.505 1.00 68.75 73 PHE A O 1
ATOM 558 N N . LYS A 1 74 ? -2.418 -10.949 16.666 1.00 71.38 74 LYS A N 1
ATOM 559 C CA . LYS A 1 74 ? -1.309 -11.050 17.615 1.00 71.38 74 LYS A CA 1
ATOM 560 C C . LYS A 1 74 ? -0.187 -10.090 17.222 1.00 71.38 74 LYS A C 1
ATOM 562 O O . LYS A 1 74 ? 0.525 -10.290 16.243 1.00 71.38 74 LYS A O 1
ATOM 567 N N . ARG A 1 75 ? 0.022 -9.073 18.054 1.00 74.19 75 ARG A N 1
ATOM 568 C CA . ARG A 1 75 ? 1.124 -8.114 17.917 1.00 74.19 75 ARG A CA 1
ATOM 569 C C . ARG A 1 75 ? 2.444 -8.770 18.315 1.00 74.19 75 ARG A C 1
ATOM 571 O O . ARG A 1 75 ? 2.584 -9.238 19.447 1.00 74.19 75 ARG A O 1
ATOM 578 N N . ILE A 1 76 ? 3.420 -8.781 17.410 1.00 73.38 76 ILE A N 1
ATOM 579 C CA . ILE A 1 76 ? 4.787 -9.219 17.710 1.00 73.38 76 ILE A CA 1
ATOM 580 C C . ILE A 1 76 ? 5.674 -7.984 17.825 1.00 73.38 76 ILE A C 1
ATOM 582 O O . ILE A 1 76 ? 5.815 -7.216 16.876 1.00 73.38 76 ILE A O 1
ATOM 586 N N . TYR A 1 77 ? 6.289 -7.811 18.992 1.00 77.88 77 TYR A N 1
ATOM 587 C CA . TYR A 1 77 ? 7.216 -6.718 19.255 1.00 77.88 77 TYR A CA 1
ATOM 588 C C . TYR A 1 77 ? 8.626 -7.116 18.826 1.00 77.88 77 TYR A C 1
ATOM 590 O O . TYR A 1 77 ? 9.190 -8.088 19.329 1.00 77.88 77 TYR A O 1
ATOM 598 N N . THR A 1 78 ? 9.197 -6.358 17.897 1.00 75.12 78 THR A N 1
ATOM 599 C CA . THR A 1 78 ? 10.575 -6.554 17.437 1.00 75.12 78 THR A CA 1
ATOM 600 C C . THR A 1 78 ? 11.578 -5.902 18.393 1.00 75.12 78 THR A C 1
ATOM 602 O O . THR A 1 78 ? 11.247 -4.976 19.136 1.00 75.12 78 THR A O 1
ATOM 605 N N . SER A 1 79 ? 12.827 -6.372 18.370 1.00 73.56 79 SER A N 1
ATOM 606 C CA . SER A 1 79 ? 13.914 -5.901 19.244 1.00 73.56 79 SER A CA 1
ATOM 607 C C . SER A 1 79 ? 14.488 -4.526 18.868 1.00 73.56 79 SER A C 1
ATOM 609 O O . SER A 1 79 ? 15.456 -4.082 19.481 1.00 73.56 79 SER A O 1
ATOM 611 N N . GLY A 1 80 ? 13.938 -3.855 17.851 1.00 63.78 80 GLY A N 1
ATOM 612 C CA . GLY A 1 80 ? 14.407 -2.545 17.399 1.00 63.78 80 GLY A CA 1
ATOM 613 C C . GLY A 1 80 ? 13.985 -1.392 18.318 1.00 63.78 80 GLY A C 1
ATOM 614 O O . GLY A 1 80 ? 12.947 -1.444 18.986 1.00 63.78 80 GLY A O 1
ATOM 615 N N . CYS A 1 81 ? 14.768 -0.308 18.306 1.00 49.62 81 CYS A N 1
ATOM 616 C CA . CYS A 1 81 ? 14.376 0.961 18.921 1.00 49.62 81 CYS A CA 1
ATOM 617 C C . CYS A 1 81 ? 13.055 1.436 18.295 1.00 49.62 81 CYS A C 1
ATOM 619 O O . CYS A 1 81 ? 12.972 1.614 17.083 1.00 49.62 81 CYS A O 1
ATOM 621 N N . GLY A 1 82 ? 12.016 1.583 19.119 1.00 58.00 82 GLY A N 1
ATOM 622 C CA . GLY A 1 82 ? 10.658 1.920 18.676 1.00 58.00 82 GLY A CA 1
ATOM 623 C C . GLY A 1 82 ? 9.622 0.808 18.857 1.00 58.00 82 GLY A C 1
ATOM 624 O O . GLY A 1 82 ? 8.456 1.046 18.565 1.00 58.00 82 GLY A O 1
ATOM 625 N N . LYS A 1 83 ? 10.006 -0.379 19.366 1.00 58.53 83 LYS A N 1
ATOM 626 C CA . LYS A 1 83 ? 9.085 -1.517 19.581 1.00 58.53 83 LYS A CA 1
ATOM 627 C C . LYS A 1 83 ? 8.250 -1.820 18.329 1.00 58.53 83 LYS A C 1
ATOM 629 O O . LYS A 1 83 ? 7.037 -1.992 18.428 1.00 58.53 83 LYS A O 1
ATOM 634 N N . GLY A 1 84 ? 8.892 -1.846 17.157 1.00 58.66 84 GLY A N 1
ATOM 635 C CA . GLY A 1 84 ? 8.207 -2.055 15.882 1.00 58.66 84 GLY A CA 1
ATOM 636 C C . GLY A 1 84 ? 7.308 -3.286 15.956 1.00 58.66 84 GLY A C 1
ATOM 637 O O . GLY A 1 84 ? 7.780 -4.364 16.329 1.00 58.66 84 GLY A O 1
ATOM 638 N N . ILE A 1 85 ? 6.023 -3.097 15.667 1.00 62.25 85 ILE A N 1
ATOM 639 C CA . ILE A 1 85 ? 5.021 -4.157 15.713 1.00 62.25 85 ILE A CA 1
ATOM 640 C C . ILE A 1 85 ? 4.921 -4.747 14.318 1.00 62.25 85 ILE A C 1
ATOM 642 O O . ILE A 1 85 ? 4.695 -4.019 13.354 1.00 62.25 85 ILE A O 1
ATOM 646 N N . ILE A 1 86 ? 5.074 -6.061 14.224 1.00 69.56 86 ILE A N 1
ATOM 647 C CA . ILE A 1 86 ? 4.689 -6.803 13.029 1.00 69.56 86 ILE A CA 1
ATOM 648 C C . ILE A 1 86 ? 3.424 -7.594 13.338 1.00 69.56 86 ILE A C 1
ATOM 650 O O . ILE A 1 86 ? 3.287 -8.191 14.412 1.00 69.56 86 ILE A O 1
ATOM 654 N N . PHE A 1 87 ? 2.507 -7.578 12.383 1.00 65.31 87 PHE A N 1
ATOM 655 C CA . PHE A 1 87 ? 1.410 -8.526 12.307 1.00 65.31 87 PHE A CA 1
ATOM 656 C C . PHE A 1 87 ? 1.902 -9.619 11.375 1.00 65.31 87 PHE A C 1
ATOM 658 O O . PHE A 1 87 ? 2.155 -9.375 10.199 1.00 65.31 87 PHE A O 1
ATOM 665 N N . HIS A 1 88 ? 2.188 -10.782 11.941 1.00 64.00 88 HIS A N 1
ATOM 666 C CA . HIS A 1 88 ? 2.720 -11.894 11.178 1.00 64.00 88 HIS A CA 1
ATOM 667 C C . HIS A 1 88 ? 2.063 -13.166 11.664 1.00 64.00 88 HIS A C 1
ATOM 669 O O . HIS A 1 88 ? 2.104 -13.465 12.863 1.00 64.00 88 HIS A O 1
ATOM 675 N N . ASN A 1 89 ? 1.485 -13.925 10.741 1.00 66.06 89 ASN A N 1
ATOM 676 C CA . ASN A 1 89 ? 1.095 -15.280 11.050 1.00 66.06 89 ASN A CA 1
ATOM 677 C C . ASN A 1 89 ? 2.374 -16.134 10.990 1.00 66.06 89 ASN A C 1
ATOM 679 O O . ASN A 1 89 ? 3.038 -16.163 9.958 1.00 66.06 89 ASN A O 1
ATOM 683 N N . PRO A 1 90 ? 2.766 -16.842 12.064 1.00 64.44 90 PRO A N 1
ATOM 684 C CA . PRO A 1 90 ? 3.946 -17.709 12.036 1.00 64.44 90 PRO A CA 1
ATOM 685 C C . PRO A 1 90 ? 3.908 -18.754 10.909 1.00 64.44 90 PRO A C 1
ATOM 687 O O . PRO A 1 90 ? 4.958 -19.220 10.467 1.00 64.44 90 PRO A O 1
ATOM 690 N N . LEU A 1 91 ? 2.709 -19.108 10.432 1.00 65.31 91 LEU A N 1
ATOM 691 C CA . LEU A 1 91 ? 2.518 -19.993 9.286 1.00 65.31 91 LEU A CA 1
ATOM 692 C C . LEU A 1 91 ? 2.917 -19.345 7.954 1.00 65.31 91 LEU A C 1
ATOM 694 O O . LEU A 1 91 ? 3.291 -20.078 7.045 1.00 65.31 91 LEU A O 1
ATOM 698 N N . ASP A 1 92 ? 2.919 -18.015 7.835 1.00 68.62 92 ASP A N 1
ATOM 699 C CA . ASP A 1 92 ? 3.335 -17.323 6.608 1.00 68.62 92 ASP A CA 1
ATOM 700 C C . ASP A 1 92 ? 4.778 -17.681 6.254 1.00 68.62 92 ASP A C 1
ATOM 702 O O . ASP A 1 92 ? 5.092 -17.882 5.087 1.00 68.62 92 ASP A O 1
ATOM 706 N N . VAL A 1 93 ? 5.664 -17.825 7.252 1.00 69.69 93 VAL A N 1
ATOM 707 C CA . VAL A 1 93 ? 7.055 -18.265 7.033 1.00 69.69 93 VAL A CA 1
ATOM 708 C C . VAL A 1 93 ? 7.097 -19.649 6.394 1.00 69.69 93 VAL A C 1
ATOM 710 O O . VAL A 1 93 ? 7.922 -19.887 5.516 1.00 69.69 93 VAL A O 1
ATOM 713 N N . LEU A 1 94 ? 6.206 -20.547 6.817 1.00 71.12 94 LEU A N 1
ATOM 714 C CA . LEU A 1 94 ? 6.112 -21.907 6.285 1.00 71.12 94 LEU A CA 1
ATOM 715 C C . LEU A 1 94 ? 5.501 -21.934 4.879 1.00 71.12 94 LEU A C 1
ATOM 717 O O . LEU A 1 94 ? 5.796 -22.841 4.108 1.00 71.12 94 LEU A O 1
ATOM 721 N N . GLN A 1 95 ? 4.673 -20.943 4.544 1.00 71.50 95 GLN A N 1
ATOM 722 C CA . GLN A 1 95 ? 4.064 -20.783 3.222 1.00 71.50 95 GLN A CA 1
ATOM 723 C C . GLN A 1 95 ? 4.944 -20.006 2.232 1.00 71.50 95 GLN A C 1
ATOM 725 O O . GLN A 1 95 ? 4.590 -19.899 1.058 1.00 71.50 95 GLN A O 1
ATOM 730 N N . ARG A 1 96 ? 6.103 -19.478 2.655 1.00 77.94 96 ARG A N 1
ATOM 731 C CA . ARG A 1 96 ? 7.044 -18.814 1.742 1.00 77.94 96 ARG A CA 1
ATOM 732 C C . ARG A 1 96 ? 7.609 -19.822 0.745 1.00 77.94 96 ARG A C 1
ATOM 734 O O . ARG A 1 96 ? 8.469 -20.635 1.074 1.00 77.94 96 ARG A O 1
ATOM 741 N N . GLY A 1 97 ? 7.135 -19.728 -0.491 1.00 81.25 97 GLY A N 1
ATOM 742 C CA . GLY A 1 97 ? 7.670 -20.453 -1.635 1.00 81.25 97 GLY A CA 1
ATOM 743 C C . GLY A 1 97 ? 8.744 -19.660 -2.374 1.00 81.25 97 GLY A C 1
ATOM 744 O O . GLY A 1 97 ? 8.849 -18.437 -2.257 1.00 81.25 97 GLY A O 1
ATOM 745 N N . ARG A 1 98 ? 9.535 -20.367 -3.184 1.00 86.50 98 ARG A N 1
ATOM 746 C CA . ARG A 1 98 ? 10.338 -19.727 -4.228 1.00 86.50 98 ARG A CA 1
ATOM 747 C C . ARG A 1 98 ? 9.382 -19.047 -5.211 1.00 86.50 98 ARG A C 1
ATOM 749 O O . ARG A 1 98 ? 8.453 -19.689 -5.686 1.00 86.50 98 ARG A O 1
ATOM 756 N N . ILE A 1 99 ? 9.638 -17.779 -5.526 1.00 88.56 99 ILE A N 1
ATOM 757 C CA . ILE A 1 99 ? 8.949 -17.097 -6.624 1.00 88.56 99 ILE A CA 1
ATOM 758 C C . ILE A 1 99 ? 9.433 -17.735 -7.930 1.00 88.56 99 ILE A C 1
ATOM 760 O O . ILE A 1 99 ? 10.638 -17.756 -8.197 1.00 88.56 99 ILE A O 1
ATOM 764 N N . ASP A 1 100 ? 8.501 -18.286 -8.701 1.00 90.12 100 ASP A N 1
ATOM 765 C CA . ASP A 1 100 ? 8.751 -18.798 -10.045 1.00 90.12 100 ASP A CA 1
ATOM 766 C C . ASP A 1 100 ? 8.363 -17.714 -11.052 1.00 90.12 100 ASP A C 1
ATOM 768 O O . ASP A 1 100 ? 7.188 -17.389 -11.206 1.00 90.12 100 ASP A O 1
ATOM 772 N N . SER A 1 101 ? 9.365 -17.063 -11.637 1.00 89.94 101 SER A N 1
ATOM 773 C CA . SER A 1 101 ? 9.189 -15.941 -12.554 1.00 89.94 101 SER A CA 1
ATOM 774 C C . SER A 1 101 ? 10.377 -15.865 -13.505 1.00 89.94 101 SER A C 1
ATOM 776 O O . SER A 1 101 ? 11.528 -16.052 -13.099 1.00 89.94 101 SER A O 1
ATOM 778 N N . ASP A 1 102 ? 10.090 -15.573 -14.768 1.00 92.56 102 ASP A N 1
ATOM 779 C CA . ASP A 1 102 ? 11.051 -15.268 -15.827 1.00 92.56 102 ASP A CA 1
ATOM 780 C C . ASP A 1 102 ? 11.236 -13.752 -16.027 1.00 92.56 102 ASP A C 1
ATOM 782 O O . ASP A 1 102 ? 11.922 -13.323 -16.959 1.00 92.56 102 ASP A O 1
ATOM 786 N N . PHE A 1 103 ? 10.653 -12.933 -15.143 1.00 92.00 103 PHE A N 1
ATOM 787 C CA . PHE A 1 103 ? 10.741 -11.482 -15.213 1.00 92.00 103 PHE A CA 1
ATOM 788 C C . PHE A 1 103 ? 12.198 -11.015 -15.155 1.00 92.00 103 PHE A C 1
ATOM 790 O O . PHE A 1 103 ? 12.966 -11.355 -14.251 1.00 92.00 103 PHE A O 1
ATOM 797 N N .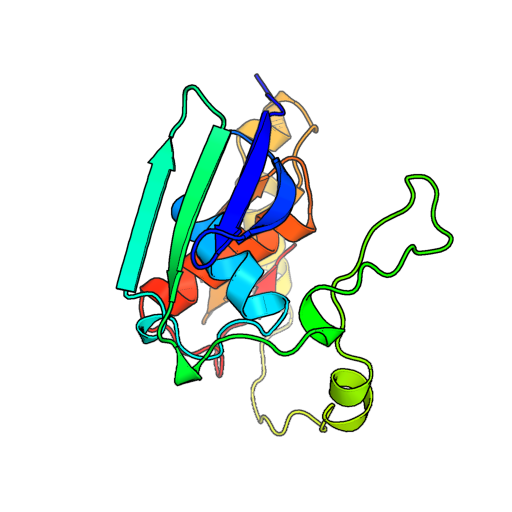 THR A 1 104 ? 12.570 -10.171 -16.116 1.00 92.31 104 THR A N 1
ATOM 798 C CA . THR A 1 104 ? 13.881 -9.528 -16.167 1.00 92.31 104 THR A CA 1
ATOM 799 C C . THR A 1 104 ? 13.731 -8.045 -16.464 1.00 92.31 104 THR A C 1
ATOM 801 O O . THR A 1 104 ? 12.798 -7.607 -17.133 1.00 92.31 104 THR A O 1
ATOM 804 N N . ILE A 1 105 ? 14.683 -7.258 -15.969 1.00 92.44 105 ILE A N 1
ATOM 805 C CA . ILE A 1 105 ? 14.759 -5.825 -16.227 1.00 92.44 105 ILE A CA 1
ATOM 806 C C . ILE A 1 105 ? 16.205 -5.431 -16.527 1.00 92.44 105 ILE A C 1
ATOM 808 O O . ILE A 1 105 ? 17.150 -5.916 -15.903 1.00 92.44 105 ILE A O 1
ATOM 812 N N . GLY A 1 106 ? 16.384 -4.545 -17.507 1.00 94.38 106 GLY A N 1
ATOM 813 C CA . GLY A 1 106 ? 17.696 -4.023 -17.864 1.00 94.38 106 GLY A CA 1
ATOM 814 C C . GLY A 1 106 ? 18.255 -3.108 -16.773 1.00 94.38 106 GLY A C 1
ATOM 815 O O . GLY A 1 106 ? 17.573 -2.201 -16.300 1.00 94.38 106 GLY A O 1
ATOM 816 N N . GLY A 1 107 ? 19.531 -3.281 -16.418 1.00 95.38 107 GLY A N 1
ATOM 817 C CA . GLY A 1 107 ? 20.190 -2.434 -15.413 1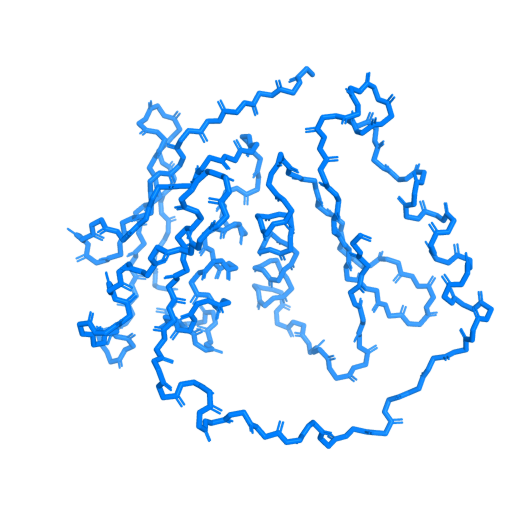.00 95.38 107 GLY A CA 1
ATOM 818 C C . GLY A 1 107 ? 20.176 -0.937 -15.757 1.00 95.38 107 GLY A C 1
ATOM 819 O O . GLY A 1 107 ? 20.056 -0.105 -14.861 1.00 95.38 107 GLY A O 1
ATOM 820 N N . GLY A 1 108 ? 20.227 -0.585 -17.049 1.00 96.44 108 GLY A N 1
ATOM 821 C CA . GLY A 1 108 ? 20.069 0.800 -17.513 1.00 96.44 108 GLY A CA 1
ATOM 822 C C . GLY A 1 108 ? 18.710 1.392 -17.130 1.00 96.44 108 GLY A C 1
ATOM 823 O O . GLY A 1 108 ? 18.657 2.465 -16.535 1.00 96.44 108 GLY A O 1
ATOM 824 N N . THR A 1 109 ? 17.634 0.634 -17.355 1.00 95.12 109 THR A N 1
ATOM 825 C CA . THR A 1 109 ? 16.266 1.009 -16.975 1.00 95.12 109 THR A CA 1
ATOM 826 C C . THR A 1 109 ? 16.134 1.223 -15.470 1.00 95.12 109 THR A C 1
ATOM 828 O O . THR A 1 109 ? 15.528 2.205 -15.052 1.00 95.12 109 THR A O 1
ATOM 831 N N . ILE A 1 110 ? 16.744 0.359 -14.646 1.00 94.88 110 ILE A N 1
ATOM 832 C CA . ILE A 1 110 ? 16.755 0.538 -13.183 1.00 94.88 110 ILE A CA 1
ATOM 833 C C . ILE A 1 110 ? 17.415 1.871 -12.820 1.00 94.88 110 ILE A C 1
ATOM 835 O O . ILE A 1 110 ? 16.861 2.646 -12.044 1.00 94.88 110 ILE A O 1
ATOM 839 N N . MET A 1 111 ? 18.596 2.154 -13.379 1.00 96.06 111 MET A N 1
ATOM 840 C CA . MET A 1 111 ? 19.340 3.377 -13.065 1.00 96.06 111 MET A CA 1
ATOM 841 C C . MET A 1 111 ? 18.591 4.644 -13.484 1.00 96.06 111 MET A C 1
ATOM 843 O O . MET A 1 111 ? 18.598 5.629 -12.746 1.00 96.06 111 MET A O 1
ATOM 847 N N . GLU A 1 112 ? 17.961 4.641 -14.656 1.00 95.75 112 GLU A N 1
ATOM 848 C CA . GLU A 1 112 ? 17.168 5.770 -15.147 1.00 95.75 112 GLU A CA 1
ATOM 849 C C . GLU A 1 112 ? 15.927 5.998 -14.287 1.00 95.75 112 GLU A C 1
ATOM 851 O O . GLU A 1 112 ? 15.694 7.120 -13.831 1.00 95.75 112 GLU A O 1
ATOM 856 N N . LEU A 1 113 ? 15.182 4.936 -13.974 1.00 95.94 113 LEU A N 1
ATOM 857 C CA . LEU A 1 113 ? 14.005 5.049 -13.122 1.00 95.94 113 LEU A CA 1
ATOM 858 C C . LEU A 1 113 ? 14.349 5.464 -11.691 1.00 95.94 113 LEU A C 1
ATOM 860 O O . LEU A 1 113 ? 13.657 6.318 -11.143 1.00 95.94 113 LEU A O 1
ATOM 864 N N . MET A 1 114 ? 15.443 4.963 -11.109 1.00 96.31 114 MET A N 1
ATOM 865 C CA . MET A 1 114 ? 15.901 5.410 -9.788 1.00 96.31 114 MET A CA 1
ATOM 866 C C . MET A 1 114 ? 16.269 6.898 -9.779 1.00 96.31 114 MET A C 1
ATOM 868 O O . MET A 1 114 ? 15.947 7.598 -8.822 1.00 96.31 114 MET A O 1
ATOM 872 N N . LYS A 1 115 ? 16.905 7.419 -10.840 1.00 95.94 115 LYS A N 1
ATOM 873 C CA . LYS A 1 115 ? 17.184 8.864 -10.953 1.00 95.94 115 LYS A CA 1
ATOM 874 C C . LYS A 1 115 ? 15.895 9.681 -10.966 1.00 95.94 115 LYS A C 1
ATOM 876 O O . LYS A 1 115 ? 15.834 10.714 -10.298 1.00 95.94 115 LYS A O 1
ATOM 881 N N . THR A 1 116 ? 14.885 9.225 -11.701 1.00 96.06 116 THR A N 1
ATOM 882 C CA . THR A 1 116 ? 13.570 9.874 -11.743 1.00 96.06 116 THR A CA 1
ATOM 883 C C . THR A 1 116 ? 12.892 9.811 -10.376 1.00 96.06 116 THR A C 1
ATOM 885 O O . THR A 1 116 ? 12.494 10.845 -9.849 1.00 96.06 116 THR A O 1
ATOM 888 N N . PHE A 1 117 ? 12.838 8.627 -9.767 1.00 97.12 117 PHE A N 1
ATOM 889 C CA . PHE A 1 117 ? 12.229 8.367 -8.462 1.00 97.12 117 PHE A CA 1
ATOM 890 C C . PHE A 1 117 ? 12.806 9.253 -7.350 1.00 97.12 117 PHE A C 1
ATOM 892 O O . PHE A 1 117 ? 12.055 9.938 -6.657 1.00 97.12 117 PHE A O 1
ATOM 899 N N . LEU A 1 118 ? 14.138 9.330 -7.237 1.00 94.94 118 LEU A N 1
ATOM 900 C CA . LEU A 1 118 ? 14.823 10.145 -6.222 1.00 94.94 118 LEU A CA 1
ATOM 901 C C . LEU A 1 118 ? 14.523 11.649 -6.337 1.00 94.94 118 LEU A C 1
ATOM 903 O O . LEU A 1 118 ? 14.697 12.389 -5.371 1.00 94.94 118 LEU A O 1
ATOM 907 N N . ASN A 1 119 ? 14.084 12.105 -7.512 1.00 95.00 119 ASN A N 1
ATOM 908 C CA . ASN A 1 119 ? 13.723 13.494 -7.774 1.00 95.00 119 ASN A CA 1
ATOM 909 C C . ASN A 1 119 ? 12.208 13.696 -7.928 1.00 95.00 119 ASN A C 1
ATOM 911 O O . ASN A 1 119 ? 11.799 14.780 -8.340 1.00 95.00 119 ASN A O 1
ATOM 915 N N . PHE A 1 120 ? 11.374 12.701 -7.628 1.00 96.19 120 PHE A N 1
ATOM 916 C CA . PHE A 1 120 ? 9.936 12.789 -7.887 1.00 96.19 120 PHE A CA 1
ATOM 917 C C . PHE A 1 120 ? 9.153 13.442 -6.739 1.00 96.19 120 PHE A C 1
ATOM 919 O O . PHE A 1 120 ? 8.236 14.218 -6.990 1.00 96.19 120 PHE A O 1
ATOM 926 N N . SER A 1 121 ? 9.518 13.173 -5.480 1.00 96.25 121 SER A N 1
ATOM 927 C CA . SER A 1 121 ? 8.795 13.716 -4.322 1.00 96.25 121 SER A CA 1
ATOM 928 C C . SER A 1 121 ? 9.149 15.176 -4.045 1.00 96.25 121 SER A C 1
ATOM 930 O O . SER A 1 121 ? 10.270 15.499 -3.643 1.00 96.25 121 SER A O 1
ATOM 932 N N . GLU A 1 122 ? 8.163 16.061 -4.178 1.00 94.50 122 GLU A N 1
ATOM 933 C CA . GLU A 1 122 ? 8.281 17.455 -3.741 1.00 94.50 122 GLU A CA 1
ATOM 934 C C . GLU A 1 122 ? 8.312 17.577 -2.210 1.00 94.50 122 GLU A C 1
ATOM 936 O O . GLU A 1 122 ? 9.063 18.395 -1.677 1.00 94.50 122 GLU A O 1
ATOM 941 N N . GLU A 1 123 ? 7.573 16.731 -1.483 1.00 93.56 123 GLU A N 1
ATOM 942 C CA . GLU A 1 123 ? 7.577 16.750 -0.014 1.00 93.56 123 GLU A CA 1
ATOM 943 C C . GLU A 1 123 ? 8.944 16.308 0.528 1.00 93.56 123 GLU A C 1
ATOM 945 O O . GLU A 1 123 ? 9.513 16.992 1.378 1.00 93.56 123 GLU A O 1
ATOM 950 N N . HIS A 1 124 ? 9.544 15.242 -0.016 1.00 94.31 124 HIS A N 1
ATOM 951 C CA . HIS A 1 124 ? 10.893 14.815 0.358 1.00 94.31 124 HIS A CA 1
ATOM 952 C C . HIS A 1 124 ? 11.927 15.899 0.046 1.00 94.31 124 HIS A C 1
ATOM 954 O O . HIS A 1 124 ? 12.777 16.189 0.888 1.00 94.31 124 HIS A O 1
ATOM 960 N N . LYS A 1 125 ? 11.866 16.535 -1.133 1.00 94.44 125 LYS A N 1
ATOM 961 C CA . LYS A 1 125 ? 12.763 17.655 -1.468 1.00 94.44 125 LYS A CA 1
ATOM 962 C C . LYS A 1 125 ? 12.641 18.797 -0.463 1.00 94.44 125 LYS A C 1
ATOM 964 O O . LYS A 1 125 ? 13.664 19.354 -0.063 1.00 94.44 125 LYS A O 1
ATOM 969 N N . ALA A 1 126 ? 11.415 19.126 -0.063 1.00 94.19 126 ALA A N 1
ATOM 970 C CA . ALA A 1 126 ? 11.132 20.233 0.836 1.00 94.19 126 ALA A CA 1
ATOM 971 C C . ALA A 1 126 ? 11.508 19.940 2.295 1.00 94.19 126 ALA A C 1
ATOM 973 O O . ALA A 1 126 ? 12.003 20.832 2.982 1.00 94.19 126 ALA A O 1
ATOM 974 N N . THR A 1 127 ? 11.268 18.722 2.787 1.00 93.69 127 THR A N 1
ATOM 975 C CA . THR A 1 127 ? 11.318 18.440 4.233 1.00 93.69 127 THR A CA 1
ATOM 976 C C . THR A 1 127 ? 12.308 17.361 4.628 1.00 93.69 127 THR A C 1
ATOM 978 O O . THR A 1 127 ? 12.690 17.296 5.795 1.00 93.69 127 THR A O 1
ATOM 981 N N . ARG A 1 128 ? 12.716 16.497 3.689 1.00 93.44 128 ARG A N 1
ATOM 982 C CA . ARG A 1 128 ? 13.478 15.262 3.952 1.00 93.44 128 ARG A CA 1
ATOM 983 C C . ARG A 1 128 ? 12.799 14.327 4.963 1.00 93.44 128 ARG A C 1
ATOM 985 O O . ARG A 1 128 ? 13.444 13.421 5.480 1.00 93.44 128 ARG A O 1
ATOM 992 N N . GLY A 1 129 ? 11.513 14.550 5.239 1.00 92.88 129 GLY A N 1
ATOM 993 C CA . GLY A 1 129 ? 10.766 13.913 6.321 1.00 92.88 129 GLY A CA 1
ATOM 994 C C . GLY A 1 129 ? 9.854 12.776 5.877 1.00 92.88 129 GLY A C 1
ATOM 995 O O . GLY A 1 129 ? 9.091 12.281 6.692 1.00 92.88 129 GLY A O 1
ATOM 996 N N . VAL A 1 130 ? 9.895 12.376 4.606 1.00 96.00 130 VAL A N 1
ATOM 997 C CA . VAL A 1 130 ? 9.076 11.277 4.078 1.00 96.00 130 VAL A CA 1
ATOM 998 C C . VAL A 1 130 ? 9.938 10.235 3.381 1.00 96.00 130 VAL A C 1
ATOM 1000 O O . VAL A 1 130 ? 11.000 10.543 2.826 1.00 96.00 130 VAL A O 1
ATOM 1003 N N . HIS A 1 131 ? 9.441 9.006 3.405 1.00 96.81 131 HIS A N 1
ATOM 1004 C CA . HIS A 1 131 ? 9.831 7.927 2.517 1.00 96.81 131 HIS A CA 1
ATOM 1005 C C . HIS A 1 131 ? 8.906 7.907 1.303 1.00 96.81 131 HIS A C 1
ATOM 1007 O O . HIS A 1 131 ? 7.735 8.278 1.393 1.00 96.81 131 HIS A O 1
ATOM 1013 N N . SER A 1 132 ? 9.434 7.414 0.193 1.00 97.50 132 SER A N 1
ATOM 1014 C CA . SER A 1 132 ? 8.711 7.275 -1.062 1.00 97.50 132 SER A CA 1
ATOM 1015 C C . SER A 1 132 ? 8.658 5.807 -1.449 1.00 97.50 132 SER A C 1
ATOM 1017 O O . SER A 1 132 ? 9.578 5.053 -1.146 1.00 97.50 132 SER A O 1
ATOM 1019 N N . ALA A 1 133 ? 7.602 5.402 -2.138 1.00 98.38 133 ALA A N 1
ATOM 1020 C CA . ALA A 1 133 ? 7.534 4.119 -2.817 1.00 98.38 133 ALA A CA 1
ATOM 1021 C C . ALA A 1 133 ? 6.886 4.302 -4.189 1.00 98.38 133 ALA A C 1
ATOM 1023 O O . ALA A 1 133 ? 6.046 5.189 -4.376 1.00 98.38 133 ALA A O 1
ATOM 1024 N N . ALA A 1 134 ? 7.260 3.463 -5.151 1.00 98.25 134 ALA A N 1
ATOM 1025 C CA . ALA A 1 134 ? 6.671 3.484 -6.479 1.00 98.25 134 ALA A CA 1
ATOM 1026 C C . ALA A 1 134 ? 6.556 2.092 -7.093 1.00 98.25 134 ALA A C 1
ATOM 1028 O O . ALA A 1 134 ? 7.448 1.265 -6.939 1.00 98.25 134 ALA A O 1
ATOM 1029 N N . LEU A 1 135 ? 5.483 1.862 -7.847 1.00 98.19 135 LEU A N 1
ATOM 1030 C CA . LEU A 1 135 ? 5.331 0.689 -8.703 1.00 98.19 135 LEU A CA 1
ATOM 1031 C C . LEU A 1 135 ? 5.667 1.086 -10.135 1.00 98.19 135 LEU A C 1
ATOM 1033 O O . LEU A 1 135 ? 5.098 2.052 -10.646 1.00 98.19 135 LEU A O 1
ATOM 1037 N N . ALA A 1 136 ? 6.544 0.336 -10.789 1.00 97.25 136 ALA A N 1
ATOM 1038 C CA . ALA A 1 136 ? 6.995 0.610 -12.145 1.00 97.25 136 ALA A CA 1
ATOM 1039 C C . ALA A 1 136 ? 6.863 -0.606 -13.065 1.00 97.25 136 ALA A C 1
ATOM 1041 O O . ALA A 1 136 ? 6.897 -1.751 -12.614 1.00 97.25 136 ALA A O 1
ATOM 1042 N N . ALA A 1 137 ? 6.744 -0.343 -14.365 1.00 94.94 137 ALA A N 1
ATOM 1043 C CA . ALA A 1 137 ? 6.790 -1.345 -15.429 1.00 94.94 137 ALA A CA 1
ATOM 1044 C C . ALA A 1 137 ? 7.425 -0.731 -16.682 1.00 94.94 137 ALA A C 1
ATOM 1046 O O . ALA A 1 137 ? 7.241 0.454 -16.943 1.00 94.94 137 ALA A O 1
ATOM 1047 N N . GLY A 1 138 ? 8.196 -1.512 -17.446 1.00 86.00 138 GLY A N 1
ATOM 1048 C CA . GLY A 1 138 ? 8.696 -1.095 -18.767 1.00 86.00 138 GLY A CA 1
ATOM 1049 C C . GLY A 1 138 ? 9.534 0.196 -18.825 1.00 86.00 138 GLY A C 1
ATOM 1050 O O . GLY A 1 138 ? 9.719 0.728 -19.911 1.00 86.00 138 GLY A O 1
ATOM 1051 N N . GLY A 1 139 ? 10.041 0.706 -17.696 1.00 90.50 139 GLY A N 1
ATOM 1052 C CA . GLY A 1 139 ? 10.768 1.984 -17.639 1.00 90.50 139 GLY A CA 1
ATOM 1053 C C . GLY A 1 139 ? 9.949 3.185 -17.164 1.00 90.50 139 GLY A C 1
ATOM 1054 O O . GLY A 1 139 ? 10.486 4.287 -17.101 1.00 90.50 139 GLY A O 1
ATOM 1055 N N . GLU A 1 140 ? 8.695 2.984 -16.758 1.00 94.69 140 GLU A N 1
ATOM 1056 C CA . GLU A 1 140 ? 7.805 4.044 -16.280 1.00 94.69 140 GLU A CA 1
ATOM 1057 C C . GLU A 1 140 ? 7.337 3.791 -14.843 1.00 94.69 140 GLU A C 1
ATOM 1059 O O . GLU A 1 140 ? 7.053 2.653 -14.464 1.00 94.69 140 GLU A O 1
ATOM 1064 N N . MET A 1 141 ? 7.221 4.856 -14.040 1.00 96.69 141 MET A N 1
ATOM 1065 C CA . MET A 1 141 ? 6.552 4.793 -12.735 1.00 96.69 141 MET A CA 1
ATOM 1066 C C . MET A 1 141 ? 5.042 4.912 -12.937 1.00 96.69 141 MET A C 1
ATOM 1068 O O . MET A 1 141 ? 4.550 5.933 -13.410 1.00 96.69 141 MET A O 1
ATOM 1072 N N . LEU A 1 142 ? 4.307 3.872 -12.555 1.00 97.69 142 LEU A N 1
ATOM 1073 C CA . LEU A 1 142 ? 2.855 3.780 -12.706 1.00 97.69 142 LEU A CA 1
ATOM 1074 C C . LEU A 1 142 ? 2.104 4.347 -11.499 1.00 97.69 142 LEU A C 1
ATOM 1076 O O . LEU A 1 142 ? 1.008 4.890 -11.646 1.00 97.69 142 LEU A O 1
ATOM 1080 N N . ILE A 1 143 ? 2.666 4.163 -10.303 1.00 98.31 143 ILE A N 1
ATOM 1081 C CA . ILE A 1 143 ? 2.125 4.640 -9.026 1.00 98.31 143 ILE A CA 1
ATOM 1082 C C . ILE A 1 143 ? 3.295 5.163 -8.202 1.00 98.31 143 ILE A C 1
ATOM 1084 O O . ILE A 1 143 ? 4.341 4.524 -8.167 1.00 98.31 143 ILE A O 1
ATOM 1088 N N . PHE A 1 144 ? 3.106 6.291 -7.522 1.00 98.12 144 PHE A N 1
ATOM 1089 C CA . PHE A 1 144 ? 4.075 6.879 -6.602 1.00 98.12 144 PHE A CA 1
ATOM 1090 C C . PHE A 1 144 ? 3.353 7.389 -5.356 1.00 98.12 144 PHE A C 1
ATOM 1092 O O . PHE A 1 144 ? 2.344 8.096 -5.477 1.00 98.12 144 PHE A O 1
ATOM 1099 N N . ARG A 1 145 ? 3.853 7.058 -4.164 1.00 97.94 145 ARG A N 1
ATOM 1100 C CA . ARG A 1 145 ? 3.274 7.508 -2.893 1.00 97.94 145 ARG A CA 1
ATOM 1101 C C . ARG A 1 145 ? 4.358 7.864 -1.890 1.00 97.94 145 ARG A C 1
ATOM 1103 O O . ARG A 1 145 ? 5.343 7.145 -1.754 1.00 97.94 145 ARG A O 1
ATOM 1110 N N . ASP A 1 146 ? 4.101 8.938 -1.153 1.00 97.38 146 ASP A N 1
ATOM 1111 C CA . ASP A 1 146 ? 4.898 9.346 -0.004 1.00 97.38 146 ASP A CA 1
ATOM 1112 C C . ASP A 1 146 ? 4.186 9.004 1.305 1.00 97.38 146 ASP A C 1
ATOM 1114 O O . ASP A 1 146 ? 2.950 9.067 1.422 1.00 97.38 146 ASP A O 1
ATOM 1118 N N . ASP A 1 147 ? 4.986 8.689 2.316 1.00 97.69 147 ASP A N 1
ATOM 1119 C CA . ASP A 1 147 ? 4.550 8.653 3.704 1.00 97.69 147 ASP A CA 1
ATOM 1120 C C . ASP A 1 147 ? 5.729 8.852 4.665 1.00 97.69 147 ASP A C 1
ATOM 1122 O O . ASP A 1 147 ? 6.869 8.503 4.364 1.00 97.69 147 ASP A O 1
ATOM 1126 N N . LEU A 1 148 ? 5.453 9.369 5.859 1.00 95.38 148 LEU A N 1
ATOM 1127 C CA . LEU A 1 148 ? 6.398 9.387 6.981 1.00 95.38 148 LEU A CA 1
ATOM 1128 C C . LEU A 1 148 ? 6.930 7.990 7.333 1.00 95.38 148 LEU A C 1
ATOM 1130 O O . LEU A 1 148 ? 8.082 7.846 7.734 1.00 95.38 148 LEU A O 1
ATOM 1134 N N . GLY A 1 149 ? 6.105 6.952 7.185 1.00 93.88 149 GLY A N 1
ATOM 1135 C CA . GLY A 1 149 ? 6.489 5.563 7.390 1.00 93.88 149 GLY A CA 1
ATOM 1136 C C . GLY A 1 149 ? 6.825 4.861 6.076 1.00 93.88 149 GLY A C 1
ATOM 1137 O O . GLY A 1 149 ? 5.971 4.725 5.206 1.00 93.88 149 GLY A O 1
ATOM 1138 N N . ARG A 1 150 ? 8.032 4.292 5.955 1.00 94.38 150 ARG A N 1
ATOM 1139 C CA . ARG A 1 150 ? 8.424 3.519 4.755 1.00 94.38 150 ARG A CA 1
ATOM 1140 C C . ARG A 1 150 ? 7.455 2.380 4.405 1.00 94.38 150 ARG A C 1
ATOM 1142 O O . ARG A 1 150 ? 7.192 2.142 3.235 1.00 94.38 150 ARG A O 1
ATOM 1149 N N . HIS A 1 151 ? 6.904 1.690 5.411 1.00 94.38 151 HIS A N 1
ATOM 1150 C CA . HIS A 1 151 ? 5.941 0.610 5.173 1.00 94.38 151 HIS A CA 1
ATOM 1151 C C . HIS A 1 151 ? 4.605 1.170 4.682 1.00 94.38 151 HIS A C 1
ATOM 1153 O O . HIS A 1 151 ? 4.054 0.645 3.727 1.00 94.38 151 HIS A O 1
ATOM 1159 N N . ASN A 1 152 ? 4.149 2.292 5.245 1.00 97.12 152 ASN A N 1
ATOM 1160 C CA . ASN A 1 152 ? 2.931 2.961 4.799 1.00 97.12 152 ASN A CA 1
ATOM 1161 C C . ASN A 1 152 ? 3.050 3.452 3.349 1.00 97.12 152 ASN A C 1
ATOM 1163 O O . ASN A 1 152 ? 2.075 3.388 2.607 1.00 97.12 152 ASN A O 1
ATOM 1167 N N . ALA A 1 153 ? 4.224 3.943 2.929 1.00 98.00 153 ALA A N 1
ATOM 1168 C CA . ALA A 1 153 ? 4.458 4.339 1.540 1.00 98.00 153 ALA A CA 1
ATOM 1169 C C . ALA A 1 153 ? 4.261 3.141 0.595 1.00 98.00 153 ALA A C 1
ATOM 1171 O O . ALA A 1 153 ? 3.514 3.237 -0.379 1.00 98.00 153 ALA A O 1
ATOM 1172 N N . VAL A 1 154 ? 4.850 1.988 0.934 1.00 98.31 154 VAL A N 1
ATOM 1173 C CA . VAL A 1 154 ? 4.671 0.727 0.196 1.00 98.31 154 VAL A CA 1
ATOM 1174 C C . VAL A 1 154 ? 3.212 0.261 0.223 1.00 98.31 154 VAL A C 1
ATOM 1176 O O . VAL A 1 154 ? 2.662 -0.053 -0.831 1.00 98.31 154 VAL A O 1
ATOM 1179 N N . ASP A 1 155 ? 2.556 0.278 1.383 1.00 97.81 155 ASP A N 1
ATOM 1180 C CA . ASP A 1 155 ? 1.150 -0.109 1.523 1.00 97.81 155 ASP A CA 1
ATOM 1181 C C . ASP A 1 155 ? 0.245 0.785 0.669 1.00 97.81 155 ASP A C 1
ATOM 1183 O O . ASP A 1 155 ? -0.620 0.280 -0.038 1.00 97.81 155 ASP A O 1
ATOM 1187 N N . LYS A 1 156 ? 0.470 2.103 0.627 1.00 98.56 156 LYS A N 1
ATOM 1188 C CA . LYS A 1 156 ? -0.284 3.002 -0.263 1.00 98.56 156 LYS A CA 1
ATOM 1189 C C . LYS A 1 156 ? -0.109 2.629 -1.736 1.00 98.56 156 LYS A C 1
ATOM 1191 O O . LYS A 1 156 ? -1.085 2.664 -2.484 1.00 98.56 156 LYS A O 1
ATOM 1196 N N . VAL A 1 157 ? 1.104 2.278 -2.167 1.00 98.62 157 VAL A N 1
ATOM 1197 C CA . VAL A 1 157 ? 1.351 1.842 -3.552 1.00 98.62 157 VAL A CA 1
ATOM 1198 C C . VAL A 1 157 ? 0.628 0.529 -3.845 1.00 98.62 157 VAL A C 1
ATOM 1200 O O . VAL A 1 157 ? -0.088 0.435 -4.842 1.00 98.62 157 VAL A O 1
ATOM 1203 N N . ILE A 1 158 ? 0.785 -0.472 -2.975 1.00 98.19 158 ILE A N 1
ATOM 1204 C CA . ILE A 1 158 ? 0.164 -1.794 -3.135 1.00 98.19 158 ILE A CA 1
ATOM 1205 C C . ILE A 1 158 ? -1.357 -1.669 -3.119 1.00 98.19 158 ILE A C 1
ATOM 1207 O O . ILE A 1 158 ? -2.022 -2.198 -4.006 1.00 98.19 158 ILE A O 1
ATOM 1211 N N . GLY A 1 159 ? -1.906 -0.928 -2.158 1.00 97.81 159 GLY A N 1
ATOM 1212 C CA . GLY A 1 159 ? -3.339 -0.721 -2.008 1.00 97.81 159 GLY A CA 1
ATOM 1213 C C . GLY A 1 159 ? -3.968 -0.052 -3.225 1.00 97.81 159 GLY A C 1
ATOM 1214 O O . GLY A 1 159 ? -5.050 -0.456 -3.655 1.00 97.81 159 GLY A O 1
ATOM 1215 N N . GLU A 1 160 ? -3.283 0.918 -3.834 1.00 98.12 160 GLU A N 1
ATOM 1216 C CA . GLU A 1 160 ? -3.727 1.496 -5.103 1.00 98.12 160 GLU A CA 1
ATOM 1217 C C . GLU A 1 160 ? -3.639 0.492 -6.258 1.00 98.12 160 GLU A C 1
ATOM 1219 O O . GLU A 1 160 ? -4.591 0.369 -7.030 1.00 98.12 160 GLU A O 1
ATOM 1224 N N . ALA A 1 161 ? -2.525 -0.234 -6.376 1.00 98.06 161 ALA A N 1
ATOM 1225 C CA . ALA A 1 161 ? -2.305 -1.192 -7.455 1.00 98.06 161 ALA A CA 1
ATOM 1226 C C . ALA A 1 161 ? -3.375 -2.292 -7.469 1.00 98.06 161 ALA A C 1
ATOM 1228 O O . ALA A 1 161 ? -3.992 -2.538 -8.509 1.00 98.06 161 ALA A O 1
ATOM 1229 N N . ILE A 1 162 ? -3.662 -2.894 -6.311 1.00 96.31 162 ILE A N 1
ATOM 1230 C CA . ILE A 1 162 ? -4.688 -3.937 -6.209 1.00 96.31 162 ILE A CA 1
ATOM 1231 C C . ILE A 1 162 ? -6.092 -3.363 -6.405 1.00 96.31 162 ILE A C 1
ATOM 1233 O O . ILE A 1 162 ? -6.899 -3.966 -7.104 1.00 96.31 162 ILE A O 1
ATOM 1237 N N . SER A 1 163 ? -6.374 -2.155 -5.901 1.00 94.31 163 SER A N 1
ATOM 1238 C CA . SER A 1 163 ? -7.667 -1.488 -6.140 1.00 94.31 163 SER A CA 1
ATOM 1239 C C . SER A 1 163 ? -7.923 -1.212 -7.625 1.00 94.31 163 SER A C 1
ATOM 1241 O O . SER A 1 163 ? -9.074 -1.114 -8.045 1.00 94.31 163 SER A O 1
ATOM 1243 N N . ARG A 1 164 ? -6.858 -1.076 -8.425 1.00 95.62 164 ARG A N 1
ATOM 1244 C CA . ARG A 1 164 ? -6.907 -0.916 -9.886 1.00 95.62 164 ARG A CA 1
ATOM 1245 C C . ARG A 1 164 ? -6.881 -2.249 -10.646 1.00 95.62 164 ARG A C 1
ATOM 1247 O O . ARG A 1 164 ? -6.891 -2.224 -11.874 1.00 95.62 164 ARG A O 1
ATOM 1254 N N . GLY A 1 165 ? -6.827 -3.388 -9.952 1.00 94.62 165 GLY A N 1
ATOM 1255 C CA . GLY A 1 165 ? -6.726 -4.715 -10.565 1.00 94.62 165 GLY A CA 1
ATOM 1256 C C . GLY A 1 165 ? -5.414 -4.937 -11.323 1.00 94.62 165 GLY A C 1
ATOM 1257 O O . GLY A 1 165 ? -5.392 -5.659 -12.317 1.00 94.62 165 GLY A O 1
ATOM 1258 N N . MET A 1 166 ? -4.329 -4.272 -10.915 1.00 95.69 166 MET A N 1
ATOM 1259 C CA . MET A 1 166 ? -3.036 -4.407 -11.583 1.00 95.69 166 MET A CA 1
ATOM 1260 C C . MET A 1 166 ? -2.370 -5.735 -11.212 1.00 95.69 166 MET A C 1
ATOM 1262 O O . MET A 1 166 ? -2.234 -6.051 -10.033 1.00 95.69 166 MET A O 1
ATOM 1266 N N . SER A 1 167 ? -1.892 -6.472 -12.219 1.00 93.19 167 SER A N 1
ATOM 1267 C CA . SER A 1 167 ? -0.969 -7.593 -12.005 1.00 93.19 167 SER A CA 1
ATOM 1268 C C . SER A 1 167 ? 0.398 -7.085 -11.534 1.00 93.19 167 SER A C 1
ATOM 1270 O O . SER A 1 167 ? 0.829 -5.997 -11.931 1.00 93.19 167 SER A O 1
ATOM 1272 N N . PHE A 1 168 ? 1.081 -7.885 -10.712 1.00 93.38 168 PHE A N 1
ATOM 1273 C CA . PHE A 1 168 ? 2.451 -7.636 -10.255 1.00 93.38 168 PHE A CA 1
ATOM 1274 C C . PHE A 1 168 ? 3.513 -8.442 -11.020 1.00 93.38 168 PHE A C 1
ATOM 1276 O O . PHE A 1 168 ? 4.696 -8.269 -10.749 1.00 93.38 168 PHE A O 1
ATOM 1283 N N . GLU A 1 169 ? 3.121 -9.303 -11.962 1.00 92.69 169 GLU A N 1
ATOM 1284 C CA . GLU A 1 169 ? 4.024 -10.248 -12.645 1.00 92.69 169 GLU A CA 1
ATOM 1285 C C . GLU A 1 169 ? 5.142 -9.565 -13.450 1.00 92.69 169 GLU A C 1
ATOM 1287 O O . GLU A 1 169 ? 6.268 -10.052 -13.491 1.00 92.69 169 GLU A O 1
ATOM 1292 N N . ASP A 1 170 ? 4.841 -8.421 -14.064 1.00 92.69 170 ASP A N 1
ATOM 1293 C CA . ASP A 1 170 ? 5.730 -7.639 -14.930 1.00 92.69 170 ASP A CA 1
ATOM 1294 C C . ASP A 1 170 ? 6.145 -6.297 -14.299 1.00 92.69 170 ASP A C 1
ATOM 1296 O O . ASP A 1 170 ? 6.578 -5.368 -14.993 1.00 92.69 170 ASP A O 1
ATOM 1300 N N . LYS A 1 171 ? 5.961 -6.159 -12.981 1.00 94.69 171 LYS A N 1
ATOM 1301 C CA . LYS A 1 171 ? 6.147 -4.897 -12.257 1.00 94.69 171 LYS A CA 1
ATOM 1302 C C . LYS A 1 171 ? 7.169 -5.035 -11.152 1.00 94.69 171 LYS A C 1
ATOM 1304 O O . LYS A 1 171 ? 7.421 -6.111 -10.621 1.00 94.69 171 LYS A O 1
ATOM 1309 N N . TRP A 1 172 ? 7.738 -3.904 -10.773 1.00 93.94 172 TRP A N 1
ATOM 1310 C CA . TRP A 1 172 ? 8.744 -3.847 -9.729 1.00 93.94 172 TRP A CA 1
ATOM 1311 C C . TRP A 1 172 ? 8.561 -2.614 -8.854 1.00 93.94 172 TRP A C 1
ATOM 1313 O O . TRP A 1 172 ? 7.994 -1.605 -9.275 1.00 93.94 172 TRP A O 1
ATOM 1323 N N . MET A 1 173 ? 9.009 -2.735 -7.608 1.00 96.25 173 MET A N 1
ATOM 1324 C CA . MET A 1 173 ? 8.867 -1.706 -6.585 1.00 96.25 173 MET A CA 1
ATOM 1325 C C . MET A 1 173 ? 10.173 -0.921 -6.439 1.00 96.25 173 MET A C 1
ATOM 1327 O O . MET A 1 173 ? 11.248 -1.518 -6.351 1.00 96.25 173 MET A O 1
ATOM 1331 N N . LEU A 1 174 ? 10.064 0.403 -6.358 1.00 96.50 174 LEU A N 1
ATOM 1332 C CA . LEU A 1 174 ? 11.121 1.315 -5.921 1.00 96.50 174 LEU A CA 1
ATOM 1333 C C . LEU A 1 174 ? 10.769 1.833 -4.528 1.00 96.50 174 LEU A C 1
ATOM 1335 O O . LEU A 1 174 ? 9.596 2.082 -4.248 1.00 96.50 174 LEU A O 1
ATOM 1339 N N . THR A 1 175 ? 11.769 1.996 -3.668 1.00 94.69 175 THR A N 1
ATOM 1340 C CA . THR A 1 175 ? 11.639 2.562 -2.319 1.00 94.69 175 THR A CA 1
ATOM 1341 C C . THR A 1 175 ? 12.889 3.336 -1.933 1.00 94.69 175 THR A C 1
ATOM 1343 O O . THR A 1 175 ? 13.939 3.133 -2.586 1.00 94.69 175 THR A O 1
#

Foldseek 3Di:
DFDWDFAFEAEPNRTQGTDGKGPPLVQLLNQLVCCVLQLDVASVQWPDWDADPVVNYIYTYGDPVSGDDPLQSDWDQDPDDPRDTHRHRPCVVVVDDDDDAPADDDPVLVVQLVVCLVVPDPCCVVPVQWDKKFKDAPSDTPDIAIMSDNSSNVSSRNSVCSVVVHDCRRIDMDD

Sequence (175 aa):
MTQEVPLTLEVNGKEMATLLCSPTDFKNLAIGFLYTVGVITDPAAVESLVIDKELWKASIGIKPETMPGEFVFKRIYTSGCGKGIIFHNPLDVLQRGRIDSDFTIGGGTIMELMKTFLNFSEEHKATRGVHSAALAAGGEMLIFRDDLGRHNAVDKVIGEAISRGMSFEDKWMLT

Secondary structure (DSSP, 8-state):
----EEEEEEETTEEEEEEEE-SS-HHHHHHHHHHHTTS-SSGGGEEEEEEETTTTEEEEEE-GGGPPPGGGG-EEE-SSTT--EEE--HHHHHH-PPP-------HHHHHHHHHHHHTT-HHHHHHS--EEEEEEETTEEEEEEEESSHHHHHHHHHHHHHHTT--STT-EEE-

Radius of gyration: 16.84 Å; chains: 1; bounding box: 38×43×38 Å